Protein AF-0000000084353585 (afdb_homodimer)

Structure (mmCIF, N/CA/C/O backbone):
data_AF-0000000084353585-model_v1
#
loop_
_entity.id
_entity.type
_entity.pdbx_description
1 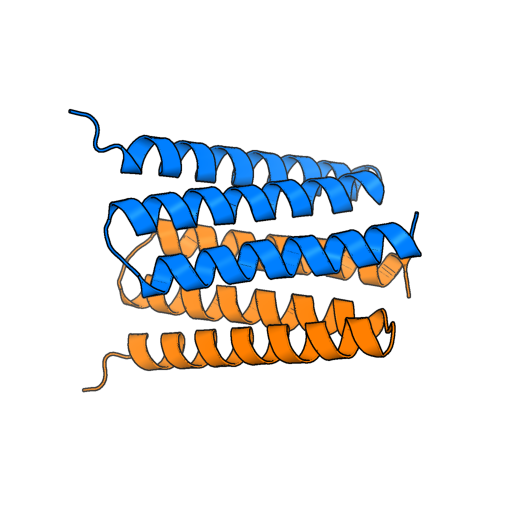polymer 'Uncharacterized protein'
#
loop_
_atom_site.group_PDB
_atom_site.id
_atom_site.type_symbol
_atom_site.label_atom_id
_atom_site.label_alt_id
_atom_site.label_comp_id
_atom_site.label_asym_id
_atom_site.label_entity_id
_atom_site.label_seq_id
_atom_site.pdbx_PDB_ins_code
_atom_site.Cartn_x
_atom_site.Cartn_y
_atom_site.Cartn_z
_atom_site.occupancy
_atom_site.B_iso_or_equiv
_atom_site.auth_seq_id
_atom_site.auth_comp_id
_atom_site.auth_asym_id
_atom_site.auth_atom_id
_atom_site.pdbx_PDB_model_num
ATOM 1 N N . MET A 1 1 ? 18.969 23.953 9.578 1 45.16 1 MET A N 1
ATOM 2 C CA . MET A 1 1 ? 18.969 22.531 9.938 1 45.16 1 MET A CA 1
ATOM 3 C C . MET A 1 1 ? 17.922 21.781 9.133 1 45.16 1 MET A C 1
ATOM 5 O O . MET A 1 1 ? 16.766 22.203 9.055 1 45.16 1 MET A O 1
ATOM 9 N N . LYS A 1 2 ? 18.078 21.203 7.844 1 58.56 2 LYS A N 1
ATOM 10 C CA . LYS A 1 2 ? 17.047 20.547 7.055 1 58.56 2 LYS A CA 1
ATOM 11 C C . LYS A 1 2 ? 16.297 19.5 7.883 1 58.56 2 LYS A C 1
ATOM 13 O O . LYS A 1 2 ? 16.922 18.656 8.531 1 58.56 2 LYS A O 1
ATOM 18 N N . HIS A 1 3 ? 15.227 19.75 8.453 1 70.62 3 HIS A N 1
ATOM 19 C CA . HIS A 1 3 ? 14.461 18.891 9.344 1 70.62 3 HIS A CA 1
ATOM 20 C C . HIS A 1 3 ? 14.461 17.438 8.852 1 70.62 3 HIS A C 1
ATOM 22 O O . HIS A 1 3 ? 14.367 17.203 7.648 1 70.62 3 HIS A O 1
ATOM 28 N N . PRO A 1 4 ? 15.188 16.641 9.633 1 75.44 4 PRO A N 1
ATOM 29 C CA . PRO A 1 4 ? 15.391 15.227 9.344 1 75.44 4 PRO A CA 1
ATOM 30 C C . PRO A 1 4 ? 14.195 14.578 8.656 1 75.44 4 PRO A C 1
ATOM 32 O O . PRO A 1 4 ? 14.344 13.586 7.941 1 75.44 4 PRO A O 1
ATOM 35 N N . TYR A 1 5 ? 13.016 15.133 8.711 1 84.62 5 TYR A N 1
ATOM 36 C CA . TYR A 1 5 ? 11.836 14.555 8.07 1 84.62 5 TYR A CA 1
ATOM 37 C C . TYR A 1 5 ? 11.906 14.711 6.555 1 84.62 5 TYR A C 1
ATOM 39 O O . TYR A 1 5 ? 11.352 13.898 5.812 1 84.62 5 TYR A O 1
ATOM 47 N N . LYS A 1 6 ? 12.703 15.602 6.121 1 90.38 6 LYS A N 1
ATOM 48 C CA . LYS A 1 6 ? 12.797 15.859 4.688 1 90.38 6 LYS A CA 1
ATOM 49 C C . LYS A 1 6 ? 13.547 14.734 3.979 1 90.38 6 LYS A C 1
ATOM 51 O O . LYS A 1 6 ? 13.172 14.336 2.875 1 90.38 6 LYS A O 1
ATOM 56 N N . LYS A 1 7 ? 14.539 14.281 4.66 1 94.62 7 LYS A N 1
ATOM 57 C CA . LYS A 1 7 ? 15.305 13.188 4.07 1 94.62 7 LYS A CA 1
ATOM 58 C C . LYS A 1 7 ? 14.453 11.938 3.92 1 94.62 7 LYS A C 1
ATOM 60 O O . LYS A 1 7 ? 14.508 11.258 2.889 1 94.62 7 LYS A O 1
ATOM 65 N N . PHE A 1 8 ? 13.727 11.664 4.891 1 94.94 8 PHE A N 1
ATOM 66 C CA . PHE A 1 8 ? 12.859 10.484 4.852 1 94.94 8 PHE A CA 1
ATOM 67 C C . PHE A 1 8 ? 11.766 10.656 3.807 1 94.94 8 PHE A C 1
ATOM 69 O O . PHE A 1 8 ? 11.367 9.68 3.162 1 94.94 8 PHE A O 1
ATOM 76 N N . PHE A 1 9 ? 11.289 11.828 3.629 1 93.12 9 PHE A N 1
ATOM 77 C CA . PHE A 1 9 ? 10.281 12.109 2.613 1 93.12 9 PHE A CA 1
ATOM 78 C C . PHE A 1 9 ? 10.859 11.914 1.215 1 93.12 9 PHE A C 1
ATOM 80 O O . PHE A 1 9 ? 10.195 11.352 0.34 1 93.12 9 PHE A O 1
ATOM 87 N N . GLN A 1 10 ? 12.062 12.328 1.047 1 95.44 10 GLN A N 1
ATOM 88 C CA . GLN A 1 10 ? 12.719 12.148 -0.24 1 95.44 10 GLN A CA 1
ATOM 89 C C . GLN A 1 10 ? 12.953 10.672 -0.537 1 95.44 10 GLN A C 1
ATOM 91 O O . GLN A 1 10 ? 12.773 10.219 -1.67 1 95.44 10 GLN A O 1
ATOM 96 N N . LEU A 1 11 ? 13.367 9.992 0.49 1 96 11 LEU A N 1
ATOM 97 C CA . LEU A 1 11 ? 13.602 8.562 0.333 1 96 11 LEU A CA 1
ATOM 98 C C . LEU A 1 11 ? 12.297 7.828 0.018 1 96 11 LEU A C 1
ATOM 100 O O . LEU A 1 11 ? 12.281 6.898 -0.79 1 96 11 LEU A O 1
ATOM 104 N N . GLN A 1 12 ? 11.25 8.266 0.72 1 96 12 GLN A N 1
ATOM 105 C CA . GLN A 1 12 ? 9.938 7.684 0.456 1 96 12 GLN A CA 1
ATOM 106 C C . GLN A 1 12 ? 9.539 7.863 -1.006 1 96 12 GLN A C 1
ATOM 108 O O . GLN A 1 12 ? 9.055 6.926 -1.644 1 96 12 GLN A O 1
ATOM 113 N N . LEU A 1 13 ? 9.727 9.031 -1.548 1 95.38 13 LEU A N 1
ATOM 114 C CA . LEU A 1 13 ? 9.383 9.336 -2.934 1 95.38 13 LEU A CA 1
ATOM 115 C C . LEU A 1 13 ? 10.25 8.539 -3.898 1 95.38 13 LEU A C 1
ATOM 117 O O . LEU A 1 13 ? 9.766 8.055 -4.922 1 95.38 13 LEU A O 1
ATOM 121 N N . LEU A 1 14 ? 11.484 8.445 -3.486 1 96.44 14 LEU A N 1
ATOM 122 C CA . LEU A 1 14 ? 12.406 7.672 -4.309 1 96.44 14 LEU A CA 1
ATOM 123 C C . LEU A 1 14 ? 11.977 6.211 -4.383 1 96.44 14 LEU A C 1
ATOM 125 O O . LEU A 1 14 ? 11.922 5.629 -5.469 1 96.44 14 LEU A O 1
ATOM 129 N N . MET A 1 15 ? 11.648 5.637 -3.271 1 97.69 15 MET A N 1
ATOM 130 C CA . MET A 1 15 ? 11.242 4.234 -3.225 1 97.69 15 MET A CA 1
ATOM 131 C C . MET A 1 15 ? 9.922 4.027 -3.955 1 97.69 15 MET A C 1
ATOM 133 O O . MET A 1 15 ? 9.734 3.014 -4.633 1 97.69 15 MET A O 1
ATOM 137 N N . MET A 1 16 ? 9.047 4.93 -3.787 1 97.38 16 MET A N 1
ATOM 138 C CA . MET A 1 16 ? 7.785 4.859 -4.516 1 97.38 16 MET A CA 1
ATOM 139 C C . MET A 1 16 ? 8.023 4.93 -6.02 1 97.38 16 MET A C 1
ATOM 141 O O . MET A 1 16 ? 7.418 4.172 -6.785 1 97.38 16 MET A O 1
ATOM 145 N N . GLY A 1 17 ? 8.891 5.844 -6.445 1 97.06 17 GLY A N 1
ATOM 146 C CA . GLY A 1 17 ? 9.25 5.934 -7.852 1 97.06 17 GLY A CA 1
ATOM 147 C C . GLY A 1 17 ? 9.852 4.648 -8.398 1 97.06 17 GLY A C 1
ATOM 148 O O . GLY A 1 17 ? 9.492 4.207 -9.492 1 97.06 17 GLY A O 1
ATOM 149 N N . LEU A 1 18 ? 10.711 4.059 -7.637 1 97.81 18 LEU A N 1
ATOM 150 C CA . LEU A 1 18 ? 11.328 2.793 -8.031 1 97.81 18 LEU A CA 1
ATOM 151 C C . LEU A 1 18 ? 10.281 1.688 -8.117 1 97.81 18 LEU A C 1
ATOM 153 O O . LEU A 1 18 ? 10.328 0.852 -9.023 1 97.81 18 LEU A O 1
ATOM 157 N N . ALA A 1 19 ? 9.391 1.641 -7.145 1 98.19 19 ALA A N 1
ATOM 158 C CA . ALA A 1 19 ? 8.305 0.665 -7.176 1 98.19 19 ALA A CA 1
ATOM 159 C C . ALA A 1 19 ? 7.477 0.806 -8.445 1 98.19 19 ALA A C 1
ATOM 161 O O . ALA A 1 19 ? 7.176 -0.188 -9.109 1 98.19 19 ALA A O 1
ATOM 162 N N . LEU A 1 20 ? 7.148 2.012 -8.82 1 97.25 20 LEU A N 1
ATOM 163 C CA . LEU A 1 20 ? 6.332 2.283 -10 1 97.25 20 LEU A CA 1
ATOM 164 C C . LEU A 1 20 ? 7.066 1.879 -11.273 1 97.25 20 LEU A C 1
ATOM 166 O O . LEU A 1 20 ? 6.484 1.242 -12.156 1 97.25 20 LEU A O 1
ATOM 170 N N . LEU A 1 21 ? 8.297 2.27 -11.297 1 97.44 21 LEU A N 1
ATOM 171 C CA . LEU A 1 21 ? 9.109 1.927 -12.453 1 97.44 21 LEU A CA 1
ATOM 172 C C . LEU A 1 21 ? 9.219 0.414 -12.617 1 97.44 21 LEU A C 1
ATOM 174 O O . LEU A 1 21 ? 8.961 -0.123 -13.695 1 97.44 21 LEU A O 1
ATOM 178 N N . LEU A 1 22 ? 9.562 -0.254 -11.586 1 97.44 22 LEU A N 1
ATOM 179 C CA . LEU A 1 22 ? 9.695 -1.706 -11.609 1 97.44 22 LEU A CA 1
ATOM 180 C C . LEU A 1 22 ? 8.359 -2.371 -11.922 1 97.44 22 LEU A C 1
ATOM 182 O O . LEU A 1 22 ? 8.312 -3.389 -12.617 1 97.44 22 LEU A O 1
ATOM 186 N N . GLY A 1 23 ? 7.328 -1.836 -11.328 1 97.25 23 GLY A N 1
ATOM 187 C CA . GLY A 1 23 ? 6 -2.363 -11.617 1 97.25 23 GLY A CA 1
ATOM 188 C C . GLY A 1 23 ? 5.645 -2.318 -13.094 1 97.25 23 GLY A C 1
ATOM 189 O O . GLY A 1 23 ? 5.121 -3.291 -13.641 1 97.25 23 GLY A O 1
ATOM 190 N N . VAL A 1 24 ? 5.93 -1.188 -13.688 1 97.06 24 VAL A N 1
ATOM 191 C CA . VAL A 1 24 ? 5.652 -1.029 -15.109 1 97.06 24 VAL A CA 1
ATOM 192 C C . VAL A 1 24 ? 6.48 -2.031 -15.914 1 97.06 24 VAL A C 1
ATOM 194 O O . VAL A 1 24 ? 5.957 -2.713 -16.797 1 97.06 24 VAL A O 1
ATOM 197 N N . ILE A 1 25 ? 7.766 -2.127 -15.609 1 97.38 25 ILE A N 1
ATOM 198 C CA . ILE A 1 25 ? 8.633 -3.074 -16.297 1 97.38 25 ILE A CA 1
ATOM 199 C C . ILE A 1 25 ? 8.125 -4.496 -16.078 1 97.38 25 ILE A C 1
ATOM 201 O O . ILE A 1 25 ? 8.164 -5.324 -17 1 97.38 25 ILE A O 1
ATOM 205 N N . ALA A 1 26 ? 7.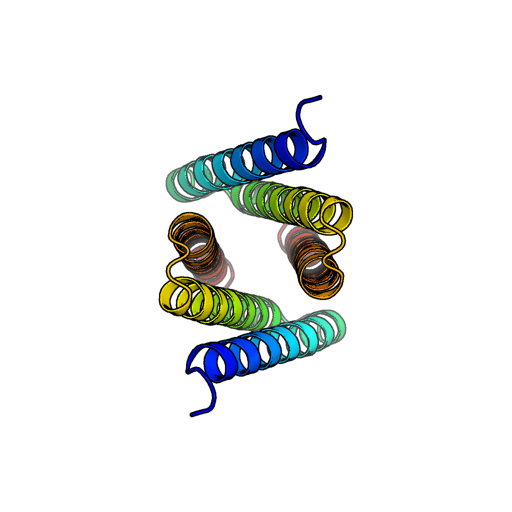691 -4.75 -14.859 1 96.19 26 ALA A N 1
ATOM 206 C CA . ALA A 1 26 ? 7.188 -6.078 -14.516 1 96.19 26 ALA A CA 1
ATOM 207 C C . ALA A 1 26 ? 5.996 -6.457 -15.391 1 96.19 26 ALA A C 1
ATOM 209 O O . ALA A 1 26 ? 5.879 -7.605 -15.82 1 96.19 26 ALA A O 1
ATOM 210 N N . LEU A 1 27 ? 5.113 -5.516 -15.727 1 94.81 27 LEU A N 1
ATOM 211 C CA . LEU A 1 27 ? 3.926 -5.766 -16.531 1 94.81 27 LEU A CA 1
ATOM 212 C C . LEU A 1 27 ? 4.305 -6.008 -18 1 94.81 27 LEU A C 1
ATOM 214 O O . LEU A 1 27 ? 3.717 -6.867 -18.656 1 94.81 27 LEU A O 1
ATOM 218 N N . VAL A 1 28 ? 5.25 -5.242 -18.453 1 95.5 28 VAL A N 1
ATOM 219 C CA . VAL A 1 28 ? 5.68 -5.359 -19.844 1 95.5 28 VAL A CA 1
ATOM 220 C C . VAL A 1 28 ? 6.406 -6.688 -20.047 1 95.5 28 VAL A C 1
ATOM 222 O O . VAL A 1 28 ? 6.156 -7.395 -21.031 1 95.5 28 VAL A O 1
ATOM 225 N N . LYS A 1 29 ? 7.219 -7.105 -19.156 1 95.75 29 LYS A N 1
ATOM 226 C CA . LYS A 1 29 ? 8.023 -8.312 -19.297 1 95.75 29 LYS A CA 1
ATOM 227 C C . LYS A 1 29 ? 7.305 -9.523 -18.703 1 95.75 29 LYS A C 1
ATOM 229 O O . LYS A 1 29 ? 7.816 -10.641 -18.75 1 95.75 29 LYS A O 1
ATOM 234 N N . ALA A 1 30 ? 6.18 -9.289 -18.125 1 93.06 30 ALA A N 1
ATOM 235 C CA . ALA A 1 30 ? 5.402 -10.344 -17.484 1 93.06 30 ALA A CA 1
ATOM 236 C C . ALA A 1 30 ? 6.258 -11.117 -16.484 1 93.06 30 ALA A C 1
ATOM 238 O O . ALA A 1 30 ? 6.258 -12.352 -16.484 1 93.06 30 ALA A O 1
ATOM 239 N N . SER A 1 31 ? 6.957 -10.438 -15.742 1 93.69 31 SER A N 1
ATOM 240 C CA . SER A 1 31 ? 7.875 -11.062 -14.797 1 93.69 31 SER A CA 1
ATOM 241 C C . SER A 1 31 ? 7.32 -11.008 -13.375 1 93.69 31 SER A C 1
ATOM 243 O O . SER A 1 31 ? 7.152 -9.93 -12.812 1 93.69 31 SER A O 1
ATOM 245 N N . LEU A 1 32 ? 7.129 -12.188 -12.828 1 92.56 32 LEU A N 1
ATOM 246 C CA . LEU A 1 32 ? 6.586 -12.312 -11.477 1 92.56 32 LEU A CA 1
ATOM 247 C C . LEU A 1 32 ? 7.578 -11.797 -10.445 1 92.56 32 LEU A C 1
ATOM 249 O O . LEU A 1 32 ? 7.188 -11.148 -9.469 1 92.56 32 LEU A O 1
ATOM 253 N N . ILE A 1 33 ? 8.805 -12.07 -10.695 1 94.75 33 ILE A N 1
ATOM 254 C CA . ILE A 1 33 ? 9.852 -11.664 -9.766 1 94.75 33 ILE A CA 1
ATOM 255 C C . ILE A 1 33 ? 9.906 -10.141 -9.664 1 94.75 33 ILE A C 1
ATOM 257 O O . ILE A 1 33 ? 10.094 -9.586 -8.578 1 94.75 33 ILE A O 1
ATOM 261 N N . MET A 1 34 ? 9.695 -9.539 -10.758 1 96.44 34 MET A N 1
ATOM 262 C CA . MET A 1 34 ? 9.75 -8.078 -10.773 1 96.44 34 MET A CA 1
ATOM 263 C C . MET A 1 34 ? 8.516 -7.484 -10.086 1 96.44 34 MET A C 1
ATOM 265 O O . MET A 1 34 ? 8.602 -6.422 -9.469 1 96.44 34 MET A O 1
ATOM 269 N N . ILE A 1 35 ? 7.387 -8.141 -10.211 1 96.69 35 ILE A N 1
ATOM 270 C CA . ILE A 1 35 ? 6.195 -7.695 -9.492 1 96.69 35 ILE A CA 1
ATOM 271 C C . ILE A 1 35 ? 6.438 -7.766 -7.988 1 96.69 35 ILE A C 1
ATOM 273 O O . ILE A 1 35 ? 6.148 -6.812 -7.262 1 96.69 35 ILE A O 1
ATOM 277 N N . ILE A 1 36 ? 7.016 -8.836 -7.547 1 96.44 36 ILE A N 1
ATOM 278 C CA . ILE A 1 36 ? 7.324 -9.039 -6.133 1 96.44 36 ILE A CA 1
ATOM 279 C C . ILE A 1 36 ? 8.312 -7.969 -5.664 1 96.44 36 ILE A C 1
ATOM 281 O O . ILE A 1 36 ? 8.102 -7.344 -4.621 1 96.44 36 ILE A O 1
ATOM 285 N N . ALA A 1 37 ? 9.32 -7.754 -6.461 1 97.31 37 ALA A N 1
ATOM 286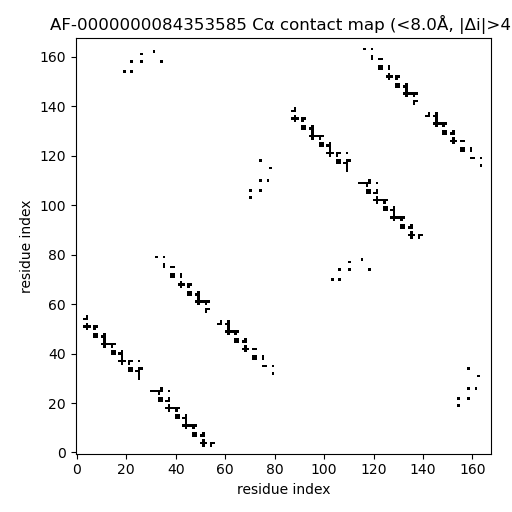 C CA . ALA A 1 37 ? 10.312 -6.738 -6.129 1 97.31 37 ALA A CA 1
ATOM 287 C C . ALA A 1 37 ? 9.672 -5.355 -6.027 1 97.31 37 ALA A C 1
ATOM 289 O O . ALA A 1 37 ? 10.016 -4.57 -5.145 1 97.31 37 ALA A O 1
ATOM 290 N N . ALA A 1 38 ? 8.734 -5.055 -6.938 1 98.06 38 ALA A N 1
ATOM 291 C CA . ALA A 1 38 ? 8.047 -3.77 -6.926 1 98.06 38 ALA A CA 1
ATOM 292 C C . ALA A 1 38 ? 7.273 -3.572 -5.625 1 98.06 38 ALA A C 1
ATOM 294 O O . ALA A 1 38 ? 7.27 -2.477 -5.059 1 98.06 38 ALA A O 1
ATOM 295 N N . PHE A 1 39 ? 6.66 -4.586 -5.16 1 98.25 39 PHE A N 1
ATOM 296 C CA . PHE A 1 39 ? 5.922 -4.496 -3.906 1 98.25 39 PHE A CA 1
ATOM 297 C C . PHE A 1 39 ? 6.871 -4.297 -2.73 1 98.25 39 PHE A C 1
ATOM 299 O O . PHE A 1 39 ? 6.531 -3.621 -1.758 1 98.25 39 PHE A O 1
ATOM 306 N N . TYR A 1 40 ? 8.062 -4.887 -2.766 1 98.12 40 TYR A N 1
ATOM 307 C CA . TYR A 1 40 ? 9.039 -4.645 -1.703 1 98.12 40 TYR A CA 1
ATOM 308 C C . TYR A 1 40 ? 9.477 -3.186 -1.693 1 98.12 40 TYR A C 1
ATOM 310 O O . TYR A 1 40 ? 9.617 -2.578 -0.628 1 98.12 40 TYR A O 1
ATOM 318 N N . PHE A 1 41 ? 9.68 -2.67 -2.824 1 98.19 41 PHE A N 1
ATOM 319 C CA . PHE A 1 41 ? 10.023 -1.255 -2.896 1 98.19 41 PHE A CA 1
ATOM 320 C C . PHE A 1 41 ? 8.883 -0.393 -2.363 1 98.19 41 PHE A C 1
ATOM 322 O O . PHE A 1 41 ? 9.125 0.625 -1.71 1 98.19 41 PHE A O 1
ATOM 329 N N . LEU A 1 42 ? 7.672 -0.762 -2.707 1 97.75 42 LEU A N 1
ATOM 330 C CA . LEU A 1 42 ? 6.523 -0.036 -2.176 1 97.75 42 LEU A CA 1
ATOM 331 C C . LEU A 1 42 ? 6.496 -0.103 -0.652 1 97.75 42 LEU A C 1
ATOM 333 O O . LEU A 1 42 ? 6.234 0.902 0.013 1 97.75 42 LEU A O 1
ATOM 337 N N . ALA A 1 43 ? 6.793 -1.261 -0.092 1 97.88 43 ALA A N 1
ATOM 338 C CA . ALA A 1 43 ? 6.832 -1.421 1.359 1 97.88 43 ALA A CA 1
ATOM 339 C C . ALA A 1 43 ? 7.898 -0.525 1.982 1 97.88 43 ALA A C 1
ATOM 341 O O . ALA A 1 43 ? 7.664 0.106 3.016 1 97.88 43 ALA A O 1
ATOM 342 N N . PHE A 1 44 ? 9.031 -0.441 1.337 1 97.75 44 PHE A N 1
ATOM 343 C CA . PHE A 1 44 ? 10.086 0.437 1.826 1 97.75 44 PHE A CA 1
ATOM 344 C C . PHE A 1 44 ? 9.641 1.895 1.781 1 97.75 44 PHE A C 1
ATOM 346 O O . PHE A 1 44 ? 10 2.686 2.658 1 97.75 44 PHE A O 1
ATOM 353 N N . SER A 1 45 ? 8.945 2.248 0.738 1 97.5 45 SER A N 1
ATOM 354 C CA . SER A 1 45 ? 8.391 3.598 0.671 1 97.5 45 SER A CA 1
ATOM 355 C C . SER A 1 45 ? 7.531 3.904 1.892 1 97.5 45 SER A C 1
ATOM 357 O O . SER A 1 45 ? 7.613 4.996 2.459 1 97.5 45 SER A O 1
ATOM 359 N N . PHE A 1 46 ? 6.738 2.941 2.363 1 97.31 46 PHE A N 1
ATOM 360 C CA . PHE A 1 46 ? 5.887 3.121 3.531 1 97.31 46 PHE A CA 1
ATOM 361 C C . PHE A 1 46 ? 6.719 3.217 4.805 1 97.31 46 PHE A C 1
ATOM 363 O O . PHE A 1 46 ? 6.379 3.967 5.719 1 97.31 46 PHE A O 1
ATOM 370 N N . ILE A 1 47 ? 7.801 2.465 4.91 1 97.44 47 ILE A N 1
ATOM 371 C CA . ILE A 1 47 ? 8.672 2.537 6.078 1 97.44 47 ILE A CA 1
ATOM 372 C C . ILE A 1 47 ? 9.258 3.941 6.195 1 97.44 47 ILE A C 1
ATOM 374 O O . ILE A 1 47 ? 9.227 4.547 7.273 1 97.44 47 ILE A O 1
ATOM 378 N N . PHE A 1 48 ? 9.703 4.461 5.105 1 97.06 48 PHE A N 1
ATOM 379 C CA . PHE A 1 48 ? 10.297 5.793 5.129 1 97.06 48 PHE A CA 1
ATOM 380 C C . PHE A 1 48 ? 9.234 6.852 5.402 1 97.06 48 PHE A C 1
ATOM 382 O O . PHE A 1 48 ? 9.508 7.852 6.074 1 97.06 48 PHE A O 1
ATOM 389 N N . GLU A 1 49 ? 8.039 6.688 4.805 1 96 49 GLU A N 1
ATOM 390 C CA . GLU A 1 49 ? 6.953 7.602 5.133 1 96 49 GLU A CA 1
ATOM 391 C C . GLU A 1 49 ? 6.609 7.547 6.617 1 96 49 GLU A C 1
ATOM 393 O O . GLU A 1 49 ? 6.355 8.578 7.238 1 96 49 GLU A O 1
ATOM 398 N N . GLY A 1 50 ? 6.566 6.312 7.141 1 95.62 50 GLY A N 1
ATOM 399 C CA . GLY A 1 50 ? 6.348 6.168 8.57 1 95.62 50 GLY A CA 1
ATOM 400 C C . GLY A 1 50 ? 7.406 6.859 9.406 1 95.62 50 GLY A C 1
ATOM 401 O O . GLY A 1 50 ? 7.082 7.562 10.367 1 95.62 50 GLY A O 1
ATOM 402 N N . LEU A 1 51 ? 8.641 6.684 9.062 1 96.19 51 LEU A N 1
ATOM 403 C CA . LEU A 1 51 ? 9.734 7.32 9.797 1 96.19 51 LEU A CA 1
ATOM 404 C C . LEU A 1 51 ? 9.625 8.836 9.719 1 96.19 51 LEU A C 1
ATOM 406 O O . LEU A 1 51 ? 9.938 9.539 10.688 1 96.19 51 LEU A O 1
ATOM 410 N N . ALA A 1 52 ? 9.188 9.32 8.562 1 94.88 52 ALA A N 1
ATOM 411 C CA . ALA A 1 52 ? 8.953 10.75 8.43 1 94.88 52 ALA A CA 1
ATOM 412 C C . ALA A 1 52 ? 7.871 11.219 9.398 1 94.88 52 ALA A C 1
ATOM 414 O O . ALA A 1 52 ? 8.031 12.242 10.07 1 94.88 52 ALA A O 1
ATOM 415 N N . GLU A 1 53 ? 6.871 10.453 9.484 1 94.38 53 GLU A N 1
ATOM 416 C CA . GLU A 1 53 ? 5.781 10.797 10.391 1 94.38 53 GLU A CA 1
ATOM 417 C C . GLU A 1 53 ? 6.215 10.672 11.852 1 94.38 53 GLU A C 1
ATOM 419 O O . GLU A 1 53 ? 5.766 11.43 12.703 1 94.38 53 GLU A O 1
ATOM 424 N N . HIS A 1 54 ? 7.047 9.648 12.086 1 94.44 54 HIS A N 1
ATOM 425 C CA . HIS A 1 54 ? 7.578 9.492 13.43 1 94.44 54 HIS A CA 1
ATOM 426 C C . HIS A 1 54 ? 8.367 10.727 13.859 1 94.44 54 HIS A C 1
ATOM 428 O O . HIS A 1 54 ? 8.234 11.188 14.992 1 94.44 54 HIS A O 1
ATOM 434 N N . LYS A 1 55 ? 9.133 11.25 12.984 1 93.94 55 LYS A N 1
ATOM 435 C CA . LYS A 1 55 ? 9.93 12.438 13.266 1 93.94 55 LYS A CA 1
ATOM 436 C C . LYS A 1 55 ? 9.039 13.656 13.484 1 93.94 55 LYS A C 1
ATOM 438 O O . LYS A 1 55 ? 9.391 14.562 14.242 1 93.94 55 LYS A O 1
ATOM 443 N N . LYS A 1 56 ? 7.855 13.695 12.812 1 92.5 56 LYS A N 1
ATOM 444 C CA . LYS A 1 56 ? 6.891 14.773 12.992 1 92.5 56 LYS A CA 1
ATOM 445 C C . LYS A 1 56 ? 6.059 14.562 14.258 1 92.5 56 LYS A C 1
ATOM 447 O O . LYS A 1 56 ? 5.199 15.383 14.586 1 92.5 56 LYS A O 1
ATOM 452 N N . GLN A 1 57 ? 6.242 13.383 14.906 1 93.31 57 GLN A N 1
ATOM 453 C CA . GLN A 1 57 ? 5.555 13.031 16.141 1 93.31 57 GLN A CA 1
ATOM 454 C C . GLN A 1 57 ? 4.082 12.734 15.891 1 93.31 57 GLN A C 1
ATOM 456 O O . GLN A 1 57 ? 3.232 13.008 16.75 1 93.31 57 GLN A O 1
ATOM 461 N N . HIS A 1 58 ? 3.814 12.352 14.695 1 93.12 58 HIS A N 1
ATOM 462 C CA . HIS A 1 58 ? 2.48 11.859 14.375 1 93.12 58 HIS A CA 1
ATOM 463 C C . HIS A 1 58 ? 2.391 10.352 14.57 1 93.12 58 HIS A C 1
ATOM 465 O O . HIS A 1 58 ? 2.742 9.586 13.664 1 93.12 58 HIS A O 1
ATOM 471 N N . THR A 1 59 ? 1.813 9.977 15.625 1 92.75 59 THR A N 1
ATOM 472 C CA . THR A 1 59 ? 1.863 8.578 16.047 1 92.75 59 THR A CA 1
ATOM 473 C C . THR A 1 59 ? 0.936 7.723 15.18 1 92.75 59 THR A C 1
ATOM 475 O O . THR A 1 59 ? 1.308 6.625 14.758 1 92.75 59 THR A O 1
ATOM 478 N N . LEU A 1 60 ? -0.228 8.289 14.906 1 90.69 60 LEU A N 1
ATOM 479 C CA . LEU A 1 60 ? -1.22 7.477 14.211 1 90.69 60 LEU A CA 1
ATOM 480 C C . LEU A 1 60 ? -0.806 7.242 12.758 1 90.69 60 LEU A C 1
ATOM 482 O O . LEU A 1 60 ? -0.778 6.102 12.297 1 90.69 60 LEU A O 1
ATOM 486 N N . PRO A 1 61 ? -0.46 8.266 12.039 1 92.38 61 PRO A N 1
ATOM 487 C CA . PRO A 1 61 ? 0.026 8.031 10.672 1 92.38 61 PRO A CA 1
ATOM 488 C C . PRO A 1 61 ? 1.267 7.145 10.633 1 92.38 61 PRO A C 1
ATOM 490 O O . PRO A 1 61 ? 1.409 6.316 9.734 1 92.38 61 PRO A O 1
ATOM 493 N N . PHE A 1 62 ? 2.135 7.289 11.672 1 94.88 62 PHE A N 1
ATOM 494 C CA . PHE A 1 62 ? 3.316 6.441 11.766 1 94.88 62 PHE A CA 1
ATOM 495 C C . PHE A 1 62 ? 2.922 4.973 11.906 1 94.88 62 PHE A C 1
ATOM 497 O O . PHE A 1 62 ? 3.395 4.125 11.141 1 94.88 62 PHE A O 1
ATOM 504 N N . ALA A 1 63 ? 2.117 4.727 12.781 1 94.94 63 ALA A N 1
ATOM 505 C CA . ALA A 1 63 ? 1.69 3.354 13.047 1 94.94 63 ALA A CA 1
ATOM 506 C C . ALA A 1 63 ? 0.999 2.754 11.82 1 94.94 63 ALA A C 1
ATOM 508 O O . ALA A 1 63 ? 1.195 1.579 11.508 1 94.94 63 ALA A O 1
ATOM 509 N N . GLN A 1 64 ? 0.233 3.541 11.117 1 95.06 64 GLN A N 1
ATOM 510 C CA . GLN A 1 64 ? -0.515 3.068 9.953 1 95.06 64 GLN A CA 1
ATOM 511 C C . GLN A 1 64 ? 0.423 2.695 8.812 1 95.06 64 GLN A C 1
ATOM 513 O O . GLN A 1 64 ? 0.257 1.649 8.18 1 95.06 64 GLN A O 1
ATOM 518 N N . GLN A 1 65 ? 1.396 3.551 8.656 1 95.56 65 GLN A N 1
ATOM 519 C CA . GLN A 1 65 ? 2.334 3.303 7.566 1 95.56 65 GLN A CA 1
ATOM 520 C C . GLN A 1 65 ? 3.201 2.082 7.855 1 95.56 65 GLN A C 1
ATOM 522 O O . GLN A 1 65 ? 3.477 1.283 6.957 1 95.56 65 GLN A O 1
ATOM 527 N N . ILE A 1 66 ? 3.6 1.876 9.086 1 97 66 ILE A N 1
ATOM 528 C CA . ILE A 1 66 ? 4.402 0.724 9.477 1 97 66 ILE A CA 1
ATOM 529 C C . ILE A 1 66 ? 3.574 -0.551 9.352 1 97 66 ILE A C 1
ATOM 531 O O . ILE A 1 66 ? 4.062 -1.573 8.867 1 97 66 ILE A O 1
ATOM 535 N N . ALA A 1 67 ? 2.359 -0.453 9.758 1 96.31 67 ALA A N 1
ATOM 536 C CA . ALA A 1 67 ? 1.465 -1.6 9.625 1 96.31 67 ALA A CA 1
ATOM 537 C C . ALA A 1 67 ? 1.277 -1.987 8.164 1 96.31 67 ALA A C 1
ATOM 539 O O . ALA A 1 67 ? 1.299 -3.172 7.82 1 96.31 67 ALA A O 1
ATOM 540 N N . ARG A 1 68 ? 1.126 -1.027 7.289 1 96.5 68 ARG A N 1
ATOM 541 C CA . ARG A 1 68 ? 0.97 -1.263 5.855 1 96.5 68 ARG A CA 1
ATOM 542 C C . ARG A 1 68 ? 2.219 -1.911 5.27 1 96.5 68 ARG A C 1
ATOM 544 O O . ARG A 1 68 ? 2.123 -2.842 4.465 1 96.5 68 ARG A O 1
ATOM 551 N N . ALA A 1 69 ? 3.342 -1.377 5.727 1 97.69 69 ALA A N 1
ATOM 552 C CA . ALA A 1 69 ? 4.605 -1.938 5.258 1 97.69 69 ALA A CA 1
ATOM 553 C C . ALA A 1 69 ? 4.73 -3.408 5.641 1 97.69 69 ALA A C 1
ATOM 555 O O . ALA A 1 69 ? 5.004 -4.258 4.789 1 97.69 69 ALA A O 1
ATOM 556 N N . PHE A 1 70 ? 4.484 -3.77 6.859 1 97.56 70 PHE A N 1
ATOM 557 C CA . PHE A 1 70 ? 4.59 -5.141 7.34 1 97.56 70 PHE A CA 1
ATOM 558 C C . PHE A 1 70 ? 3.568 -6.035 6.645 1 97.56 70 PHE A C 1
ATOM 560 O O . PHE A 1 70 ? 3.877 -7.176 6.285 1 97.56 70 PHE A O 1
ATOM 567 N N . PHE A 1 71 ? 2.379 -5.496 6.496 1 97.38 71 PHE A N 1
ATOM 568 C CA . PHE A 1 71 ? 1.319 -6.215 5.797 1 97.38 71 PHE A CA 1
ATOM 569 C C . PHE A 1 71 ? 1.77 -6.621 4.398 1 97.38 71 PHE A C 1
ATOM 571 O O . PHE A 1 71 ? 1.693 -7.797 4.035 1 97.38 71 PHE A O 1
ATOM 578 N N . ILE A 1 72 ? 2.256 -5.684 3.641 1 98 72 ILE A N 1
ATOM 579 C CA . ILE A 1 72 ? 2.67 -5.926 2.264 1 98 72 ILE A CA 1
ATOM 580 C C . ILE A 1 72 ? 3.842 -6.906 2.242 1 98 72 ILE A C 1
ATOM 582 O O . ILE A 1 72 ? 3.842 -7.867 1.474 1 98 72 ILE A O 1
ATOM 586 N N . ILE A 1 73 ? 4.824 -6.75 3.15 1 98.06 73 ILE A N 1
ATOM 587 C CA . ILE A 1 73 ? 6.02 -7.59 3.168 1 98.06 73 ILE A CA 1
ATOM 588 C C . ILE A 1 73 ? 5.629 -9.039 3.459 1 98.06 73 ILE A C 1
ATOM 590 O O . ILE A 1 73 ? 6.07 -9.953 2.766 1 98.06 73 ILE A O 1
ATOM 594 N N . ILE A 1 74 ? 4.781 -9.203 4.391 1 97.88 74 ILE A N 1
ATOM 595 C CA . ILE A 1 74 ? 4.422 -10.555 4.816 1 97.88 74 ILE A CA 1
ATOM 596 C C . ILE A 1 74 ? 3.621 -11.242 3.719 1 97.88 74 ILE A C 1
ATOM 598 O O . ILE A 1 74 ? 3.93 -12.375 3.336 1 97.88 74 ILE A O 1
ATOM 602 N N . LEU A 1 75 ? 2.631 -10.578 3.16 1 97.19 75 LEU A N 1
ATOM 603 C CA . LEU A 1 75 ? 1.756 -11.203 2.178 1 97.19 75 LEU A CA 1
ATOM 604 C C . LEU A 1 75 ? 2.494 -11.438 0.864 1 97.19 75 LEU A C 1
ATOM 606 O O . LEU A 1 75 ? 2.342 -12.492 0.241 1 97.19 75 LEU A O 1
A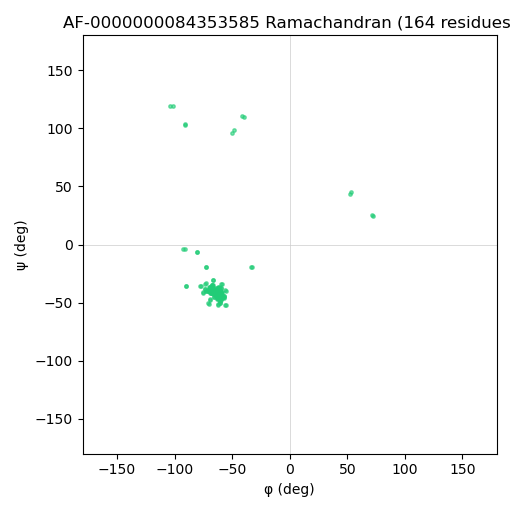TOM 610 N N . ILE A 1 76 ? 3.283 -10.5 0.516 1 96.62 76 ILE A N 1
ATOM 611 C CA . ILE A 1 76 ? 4.016 -10.648 -0.737 1 96.62 76 ILE A CA 1
ATOM 612 C C . ILE A 1 76 ? 5.09 -11.719 -0.583 1 96.62 76 ILE A C 1
ATOM 614 O O . ILE A 1 76 ? 5.355 -12.477 -1.52 1 96.62 76 ILE A O 1
ATOM 618 N N . SER A 1 77 ? 5.801 -11.789 0.571 1 96.25 77 SER A N 1
ATOM 619 C CA . SER A 1 77 ? 6.77 -12.852 0.811 1 96.25 77 SER A CA 1
ATOM 620 C C . SER A 1 77 ? 6.109 -14.227 0.762 1 96.25 77 SER A C 1
ATOM 622 O O . SER A 1 77 ? 6.656 -15.164 0.18 1 96.25 77 SER A O 1
ATOM 624 N N . TYR A 1 78 ? 4.992 -14.312 1.351 1 95.5 78 TYR A N 1
ATOM 625 C CA . TYR A 1 78 ? 4.242 -15.562 1.302 1 95.5 78 TYR A CA 1
ATOM 626 C C . TYR A 1 78 ? 3.891 -15.93 -0.135 1 95.5 78 TYR A C 1
ATOM 628 O O . TYR A 1 78 ? 4.086 -17.078 -0.554 1 95.5 78 TYR A O 1
ATOM 636 N N . LEU A 1 79 ? 3.383 -14.961 -0.875 1 91.75 79 LEU A N 1
ATOM 637 C CA . LEU A 1 79 ? 3.041 -15.172 -2.277 1 91.75 79 LEU A CA 1
ATOM 638 C C . LEU A 1 79 ? 4.27 -15.594 -3.078 1 91.75 79 LEU A C 1
ATOM 640 O O . LEU A 1 79 ? 4.191 -16.5 -3.912 1 91.75 79 LEU A O 1
ATOM 644 N N . ALA A 1 80 ? 5.344 -14.961 -2.758 1 91.81 80 ALA A N 1
ATOM 645 C CA . ALA A 1 80 ? 6.598 -15.273 -3.438 1 91.81 80 ALA A CA 1
ATOM 646 C C . ALA A 1 80 ? 7.02 -16.719 -3.166 1 91.81 80 ALA A C 1
ATOM 648 O O . ALA A 1 80 ? 7.477 -17.422 -4.074 1 91.81 80 ALA A O 1
ATOM 649 N N . ILE A 1 81 ? 6.84 -17.172 -1.954 1 91.88 81 ILE A N 1
ATOM 650 C CA . ILE A 1 81 ? 7.215 -18.516 -1.557 1 91.88 81 ILE A CA 1
ATOM 651 C C . ILE A 1 81 ? 6.336 -19.531 -2.283 1 91.88 81 ILE A C 1
ATOM 653 O O . ILE A 1 81 ? 6.824 -20.562 -2.746 1 91.88 81 ILE A O 1
ATOM 657 N N . ILE A 1 82 ? 5.09 -19.234 -2.49 1 86 82 ILE A N 1
ATOM 658 C CA . ILE A 1 82 ? 4.152 -20.156 -3.133 1 86 82 ILE A CA 1
ATOM 659 C C . ILE A 1 82 ? 4.375 -20.141 -4.645 1 86 82 ILE A C 1
ATOM 661 O O . ILE A 1 82 ? 4.258 -21.188 -5.301 1 86 82 ILE A O 1
ATOM 665 N N . LEU A 1 83 ? 4.711 -19 -5.195 1 81.75 83 LEU A N 1
ATOM 666 C CA . LEU A 1 83 ? 4.734 -18.828 -6.645 1 81.75 83 LEU A CA 1
ATOM 667 C C . LEU A 1 83 ? 6.113 -19.172 -7.207 1 81.75 83 LEU A C 1
ATOM 669 O O . LEU A 1 83 ? 6.238 -19.516 -8.383 1 81.75 83 LEU A O 1
ATOM 673 N N . ILE A 1 84 ? 7.125 -18.844 -6.434 1 74.12 84 ILE A N 1
ATOM 674 C CA . ILE A 1 84 ? 8.461 -19.109 -6.941 1 74.12 84 ILE A CA 1
ATOM 675 C C . ILE A 1 84 ? 8.984 -20.422 -6.336 1 74.12 84 ILE A C 1
ATOM 677 O O . ILE A 1 84 ? 9.586 -21.234 -7.035 1 74.12 84 ILE A O 1
ATOM 681 N N . MET B 1 1 ? -20.703 20.453 12.391 1 45.34 1 MET B N 1
ATOM 682 C CA . MET B 1 1 ? -20.578 19.875 11.055 1 45.34 1 MET B CA 1
ATOM 683 C C . MET B 1 1 ? -19.422 18.875 10.992 1 45.34 1 MET B C 1
ATOM 685 O O . MET B 1 1 ? -18.312 19.203 11.406 1 45.34 1 MET B O 1
ATOM 689 N N . LYS B 1 2 ? -19.469 17.5 11.344 1 59.16 2 LYS B N 1
ATOM 690 C CA . LYS B 1 2 ? -18.328 16.578 11.352 1 59.16 2 LYS B CA 1
ATOM 691 C C . LYS B 1 2 ? -17.547 16.688 10.047 1 59.16 2 LYS B C 1
ATOM 693 O O . LYS B 1 2 ? -18.125 16.625 8.961 1 59.16 2 LYS B O 1
ATOM 698 N N . HIS B 1 3 ? -16.516 17.359 9.938 1 70.94 3 HIS B N 1
ATOM 699 C CA . HIS B 1 3 ? -15.719 17.594 8.734 1 70.94 3 HIS B CA 1
ATOM 700 C C . HIS B 1 3 ? -15.578 16.328 7.906 1 70.94 3 HIS B C 1
ATOM 702 O O . HIS B 1 3 ? -15.398 15.234 8.453 1 70.94 3 HIS B O 1
ATOM 708 N N . PRO B 1 4 ? -16.25 16.391 6.77 1 75.12 4 PRO B N 1
ATOM 709 C CA . PRO B 1 4 ? -16.328 15.273 5.824 1 75.12 4 PRO B CA 1
ATOM 710 C C . PRO B 1 4 ? -15.047 14.445 5.785 1 75.12 4 PRO B C 1
ATOM 712 O O . PRO B 1 4 ? -15.086 13.258 5.438 1 75.12 4 PRO B O 1
ATOM 715 N N . TYR B 1 5 ? -13.93 14.922 6.219 1 84.38 5 TYR B N 1
ATOM 716 C CA . TYR B 1 5 ? -12.68 14.164 6.199 1 84.38 5 TYR B CA 1
ATOM 717 C C . TYR B 1 5 ? -12.688 13.07 7.254 1 84.38 5 TYR B C 1
ATOM 719 O O . TYR B 1 5 ? -12.039 12.031 7.086 1 84.38 5 TYR B O 1
ATOM 727 N N . LYS B 1 6 ? -13.523 13.188 8.195 1 90.38 6 LYS B N 1
ATOM 728 C CA . LYS B 1 6 ? -13.578 12.203 9.266 1 90.38 6 LYS B CA 1
ATOM 729 C C . LYS B 1 6 ? -14.203 10.891 8.781 1 90.38 6 LYS B C 1
ATOM 731 O O . LYS B 1 6 ? -13.742 9.812 9.148 1 90.38 6 LYS B O 1
ATOM 736 N N . LYS B 1 7 ? -15.18 11.07 7.969 1 94.56 7 LYS B N 1
ATOM 737 C CA . LYS B 1 7 ? -15.828 9.883 7.438 1 94.56 7 LYS B CA 1
ATOM 738 C C . LYS B 1 7 ? -14.867 9.07 6.574 1 94.56 7 LYS B C 1
ATOM 740 O O . LYS B 1 7 ? -14.836 7.84 6.668 1 94.56 7 LYS B O 1
ATOM 745 N N . PHE B 1 8 ? -14.164 9.734 5.801 1 94.88 8 PHE B N 1
ATOM 746 C CA . PHE B 1 8 ? -13.211 9.062 4.93 1 94.88 8 PHE B CA 1
ATOM 747 C C . PHE B 1 8 ? -12.086 8.43 5.742 1 94.88 8 PHE B C 1
ATOM 749 O O . PHE B 1 8 ? -11.586 7.359 5.387 1 94.88 8 PHE B O 1
ATOM 756 N N . PHE B 1 9 ? -11.695 9.039 6.797 1 93 9 PHE B N 1
ATOM 757 C CA . PHE B 1 9 ? -10.672 8.484 7.676 1 93 9 PHE B CA 1
ATOM 758 C C . PHE B 1 9 ? -11.18 7.219 8.359 1 93 9 PHE B C 1
ATOM 760 O O . PHE B 1 9 ? -10.438 6.242 8.492 1 93 9 PHE B O 1
ATOM 767 N N . GLN B 1 10 ? -12.398 7.242 8.727 1 95.44 10 GLN B N 1
ATOM 768 C CA . GLN B 1 10 ? -12.992 6.066 9.352 1 95.44 10 GLN B CA 1
ATOM 769 C C . GLN B 1 10 ? -13.094 4.91 8.359 1 95.44 10 GLN B C 1
ATOM 771 O O . GLN B 1 10 ? -12.82 3.76 8.703 1 95.44 10 GLN B O 1
ATOM 776 N N . LEU B 1 11 ? -13.492 5.277 7.184 1 95.94 11 LEU B N 1
ATOM 777 C CA . LEU B 1 11 ? -13.594 4.262 6.141 1 95.94 11 LEU B CA 1
ATOM 778 C C . LEU B 1 11 ? -12.227 3.678 5.812 1 95.94 11 LEU B C 1
ATOM 780 O O . LEU B 1 11 ? -12.102 2.475 5.574 1 95.94 11 LEU B O 1
ATOM 784 N N . GLN B 1 12 ? -11.242 4.586 5.777 1 96 12 GLN B N 1
ATOM 785 C CA . GLN B 1 12 ? -9.883 4.129 5.531 1 96 12 GLN B CA 1
ATOM 786 C C . GLN B 1 12 ? -9.438 3.121 6.59 1 96 12 GLN B C 1
ATOM 788 O O . GLN B 1 12 ? -8.852 2.088 6.262 1 96 12 GLN B O 1
ATOM 793 N N . LEU B 1 13 ? -9.711 3.379 7.836 1 95.25 13 LEU B N 1
ATOM 794 C CA . LEU B 1 13 ? -9.336 2.498 8.938 1 95.25 13 LEU B CA 1
ATOM 795 C C . LEU B 1 13 ? -10.094 1.18 8.859 1 95.25 13 LEU B C 1
ATOM 797 O O . LEU B 1 13 ? -9.531 0.117 9.133 1 95.25 13 LEU B O 1
ATOM 801 N N . LEU B 1 14 ? -11.32 1.359 8.477 1 96.31 14 LEU B N 1
ATOM 802 C CA . LEU B 1 14 ? -12.141 0.163 8.328 1 96.31 14 LEU B CA 1
ATOM 803 C C . LEU B 1 14 ? -11.586 -0.746 7.238 1 96.31 14 LEU B C 1
ATOM 805 O O . LEU B 1 14 ? -11.438 -1.951 7.445 1 96.31 14 LEU B O 1
ATOM 809 N N . MET B 1 15 ? -11.258 -0.188 6.117 1 97.69 15 MET B N 1
ATOM 810 C CA . MET B 1 15 ? -10.742 -0.969 5 1 97.69 15 MET B CA 1
ATOM 811 C C . MET B 1 15 ? -9.375 -1.564 5.34 1 97.69 15 MET B C 1
ATOM 813 O O . MET B 1 15 ? -9.086 -2.701 4.965 1 97.69 15 MET B O 1
ATOM 817 N N . MET B 1 16 ? -8.594 -0.811 5.992 1 97.31 16 MET B N 1
ATOM 818 C CA . MET B 1 16 ? -7.297 -1.322 6.438 1 97.31 16 MET B CA 1
ATOM 819 C C . MET B 1 16 ? -7.477 -2.486 7.406 1 97.31 16 MET B C 1
ATOM 821 O O . MET B 1 16 ? -6.781 -3.498 7.305 1 97.31 16 MET B O 1
ATOM 825 N N . GLY B 1 17 ? -8.391 -2.334 8.344 1 96.94 17 GLY B N 1
ATOM 826 C CA . GLY B 1 17 ? -8.703 -3.416 9.266 1 96.94 17 GLY B CA 1
ATOM 827 C C . GLY B 1 17 ? -9.172 -4.68 8.562 1 96.94 17 GLY B C 1
ATOM 828 O O . GLY B 1 17 ? -8.734 -5.781 8.906 1 96.94 17 GLY B O 1
ATOM 829 N N . LEU B 1 18 ? -10.023 -4.523 7.602 1 97.75 18 LEU B N 1
ATOM 830 C CA . LEU B 1 18 ? -10.508 -5.656 6.82 1 97.75 18 LEU B CA 1
ATOM 831 C C . LEU B 1 18 ? -9.367 -6.309 6.047 1 97.75 18 LEU B C 1
ATOM 833 O O . LEU B 1 18 ? -9.305 -7.539 5.941 1 97.75 18 LEU B O 1
ATOM 837 N N . ALA B 1 19 ? -8.523 -5.492 5.445 1 98.12 19 ALA B N 1
ATOM 838 C CA . ALA B 1 19 ? -7.355 -6.02 4.738 1 98.12 19 ALA B CA 1
ATOM 839 C C . ALA B 1 19 ? -6.488 -6.867 5.664 1 98.12 19 ALA B C 1
ATOM 841 O O . ALA B 1 19 ? -6.074 -7.969 5.301 1 98.12 19 ALA B O 1
ATOM 842 N N . LEU B 1 20 ? -6.238 -6.406 6.863 1 97.25 20 LEU B N 1
ATOM 843 C CA . LEU B 1 20 ? -5.402 -7.102 7.832 1 97.25 20 LEU B CA 1
ATOM 844 C C . LEU B 1 20 ? -6.047 -8.414 8.266 1 97.25 20 LEU B C 1
ATOM 846 O O . LEU B 1 20 ? -5.375 -9.445 8.32 1 97.25 20 LEU B O 1
ATOM 850 N N . LEU B 1 21 ? -7.297 -8.281 8.531 1 97.38 21 LEU B N 1
ATOM 851 C CA . LEU B 1 21 ? -8.031 -9.477 8.938 1 97.38 21 LEU B CA 1
ATOM 852 C C . LEU B 1 21 ? -8 -10.531 7.836 1 97.38 21 LEU B C 1
ATOM 854 O O . LEU B 1 21 ? -7.656 -11.688 8.086 1 97.38 21 LEU B O 1
ATOM 858 N N . LEU B 1 22 ? -8.328 -10.148 6.656 1 97.44 22 LEU B N 1
ATOM 859 C CA . LEU B 1 22 ? -8.336 -11.062 5.523 1 97.44 22 LEU B CA 1
ATOM 860 C C . LEU B 1 22 ? -6.938 -11.602 5.246 1 97.44 22 LEU B C 1
ATOM 862 O O . LEU B 1 22 ? -6.781 -12.766 4.867 1 97.44 22 LEU B O 1
ATOM 866 N N . GLY B 1 23 ? -5.988 -10.727 5.355 1 97.19 23 GLY B N 1
ATOM 867 C CA . GLY B 1 23 ? -4.609 -11.164 5.176 1 97.19 23 GLY B CA 1
ATOM 868 C C . GLY B 1 23 ? -4.207 -12.273 6.129 1 97.19 23 GLY B C 1
ATOM 869 O O . GLY B 1 23 ? -3.58 -13.25 5.719 1 97.19 23 GLY B O 1
ATOM 870 N N . VAL B 1 24 ? -4.551 -12.078 7.383 1 97.06 24 VAL B N 1
ATOM 871 C CA . VAL B 1 24 ? -4.234 -13.086 8.391 1 97.06 24 VAL B CA 1
ATOM 872 C C . VAL B 1 24 ? -4.941 -14.398 8.055 1 97.06 24 VAL B C 1
ATOM 874 O O . VAL B 1 24 ? -4.324 -15.461 8.078 1 97.06 24 VAL B O 1
ATOM 877 N N . ILE B 1 25 ? -6.219 -14.328 7.727 1 97.31 25 ILE B N 1
ATOM 878 C CA . ILE B 1 25 ? -6.973 -15.523 7.359 1 97.31 25 ILE B CA 1
ATOM 879 C C . ILE B 1 25 ? -6.352 -16.172 6.125 1 97.31 25 ILE B C 1
ATOM 881 O O . ILE B 1 25 ? -6.277 -17.391 6.031 1 97.31 25 ILE B O 1
ATOM 885 N N . ALA B 1 26 ? -5.941 -15.32 5.195 1 96.06 26 ALA B N 1
ATOM 886 C CA . ALA B 1 26 ? -5.336 -15.812 3.959 1 96.06 26 ALA B CA 1
ATOM 887 C C . ALA B 1 26 ? -4.082 -16.625 4.25 1 96.06 26 ALA B C 1
ATOM 889 O O . ALA B 1 26 ? -3.846 -17.656 3.613 1 96.06 26 ALA B O 1
ATOM 890 N N . LEU B 1 27 ? -3.266 -16.25 5.242 1 94.62 27 LEU B N 1
ATOM 891 C CA . LEU B 1 27 ? -2.031 -16.938 5.594 1 94.62 27 LEU B CA 1
ATOM 892 C C . LEU B 1 27 ? -2.33 -18.266 6.281 1 94.62 27 LEU B C 1
ATOM 894 O O . LEU B 1 27 ? -1.641 -19.266 6.043 1 94.62 27 LEU B O 1
ATOM 898 N N . VAL B 1 28 ? -3.326 -18.25 7.121 1 95.44 28 VAL B N 1
ATOM 899 C CA . VAL B 1 28 ? -3.689 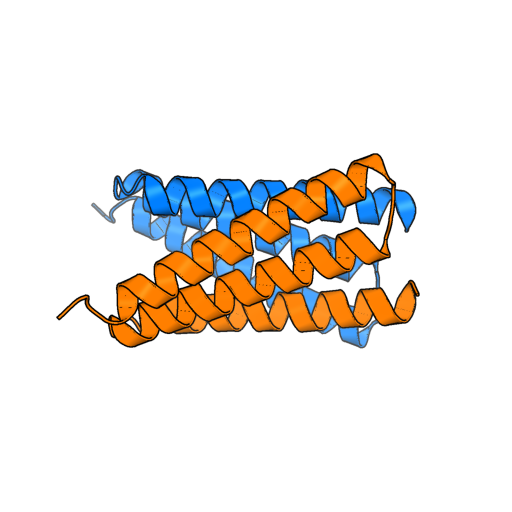-19.453 7.859 1 95.44 28 VAL B CA 1
ATOM 900 C C . VAL B 1 28 ? -4.285 -20.484 6.906 1 95.44 28 VAL B C 1
ATOM 902 O O . VAL B 1 28 ? -3.934 -21.656 6.957 1 95.44 28 VAL B O 1
ATOM 905 N N . LYS B 1 29 ? -5.102 -20.094 6 1 95.62 29 LYS B N 1
ATOM 906 C CA . LYS B 1 29 ? -5.793 -21 5.09 1 95.62 29 LYS B CA 1
ATOM 907 C C . LYS B 1 29 ? -4.988 -21.203 3.809 1 95.62 29 LYS B C 1
ATOM 909 O O . LYS B 1 29 ? -5.395 -21.969 2.932 1 95.62 29 LYS B O 1
ATOM 914 N N . ALA B 1 30 ? -3.898 -20.516 3.682 1 92.94 30 ALA B N 1
ATOM 915 C CA . ALA B 1 30 ? -3.055 -20.578 2.49 1 92.94 30 ALA B CA 1
ATOM 916 C C . ALA B 1 30 ? -3.871 -20.328 1.227 1 92.94 30 ALA B C 1
ATOM 918 O O . ALA B 1 30 ? -3.758 -21.062 0.249 1 92.94 30 ALA B O 1
ATOM 919 N N . SER B 1 31 ? -4.68 -19.422 1.286 1 93.62 31 SER B N 1
ATOM 920 C CA . SER B 1 31 ? -5.574 -19.125 0.17 1 93.62 31 SER B CA 1
ATOM 921 C C . SER B 1 31 ? -5.086 -17.922 -0.633 1 93.62 31 SER B C 1
ATOM 923 O O . SER B 1 31 ? -5.039 -16.812 -0.117 1 93.62 31 SER B O 1
ATOM 925 N N . LEU B 1 32 ? -4.809 -18.203 -1.891 1 92.56 32 LEU B N 1
ATOM 926 C CA . LEU B 1 32 ? -4.312 -17.156 -2.791 1 92.56 32 LEU B CA 1
ATOM 927 C C . LEU B 1 32 ? -5.391 -16.109 -3.062 1 92.56 32 LEU B C 1
ATOM 929 O O . LEU B 1 32 ? -5.098 -14.922 -3.127 1 92.56 32 LEU B O 1
ATOM 933 N N . ILE B 1 33 ? -6.578 -16.594 -3.174 1 94.62 33 ILE B N 1
ATOM 934 C CA . ILE B 1 33 ? -7.691 -15.703 -3.479 1 94.62 33 ILE B CA 1
ATOM 935 C C . ILE B 1 33 ? -7.879 -14.703 -2.338 1 94.62 33 ILE B C 1
ATOM 937 O O . ILE B 1 33 ? -8.156 -13.523 -2.574 1 94.62 33 ILE B O 1
ATOM 941 N N . MET B 1 34 ? -7.684 -15.18 -1.178 1 96.25 34 MET B N 1
ATOM 942 C CA . MET B 1 34 ? -7.863 -14.305 -0.021 1 96.25 34 MET B CA 1
ATOM 943 C C . MET B 1 34 ? -6.719 -13.305 0.084 1 96.25 34 MET B C 1
ATOM 945 O O . MET B 1 34 ? -6.914 -12.18 0.544 1 96.25 34 MET B O 1
ATOM 949 N N . ILE B 1 35 ? -5.531 -13.703 -0.308 1 96.5 35 ILE B N 1
ATOM 950 C CA . ILE B 1 35 ? -4.414 -12.766 -0.342 1 96.5 35 ILE B CA 1
ATOM 951 C C . ILE B 1 35 ? -4.711 -11.648 -1.332 1 96.5 35 ILE B C 1
ATOM 953 O O . ILE B 1 35 ? -4.539 -10.469 -1.013 1 96.5 35 ILE B O 1
ATOM 957 N N . ILE B 1 36 ? -5.207 -11.984 -2.482 1 96.38 36 ILE B N 1
ATOM 958 C CA . ILE B 1 36 ? -5.555 -11.023 -3.52 1 96.38 36 ILE B CA 1
ATOM 959 C C . ILE B 1 36 ? -6.648 -10.086 -3.01 1 96.38 36 ILE B C 1
ATOM 961 O O . ILE B 1 36 ? -6.543 -8.867 -3.146 1 96.38 36 ILE B O 1
ATOM 965 N N . ALA B 1 37 ? -7.629 -10.688 -2.396 1 97.25 37 ALA B N 1
ATOM 966 C CA . ALA B 1 37 ? -8.719 -9.891 -1.843 1 97.25 37 ALA B CA 1
ATOM 967 C C . ALA B 1 37 ? -8.211 -8.914 -0.787 1 97.25 37 ALA B C 1
ATOM 969 O O . ALA B 1 37 ? -8.656 -7.766 -0.727 1 97.25 37 ALA B O 1
ATOM 970 N N . ALA B 1 38 ? -7.27 -9.367 0.049 1 98.06 38 ALA B N 1
ATOM 971 C CA . ALA B 1 38 ? -6.691 -8.516 1.086 1 98.06 38 ALA B CA 1
ATOM 972 C C . ALA B 1 38 ? -5.996 -7.301 0.475 1 98.06 38 ALA B C 1
ATOM 974 O O . ALA B 1 38 ? -6.105 -6.188 0.992 1 98.06 38 ALA B O 1
ATOM 975 N N . PHE B 1 39 ? -5.32 -7.496 -0.578 1 98.19 39 PHE B N 1
ATOM 976 C CA . PHE B 1 39 ? -4.641 -6.387 -1.243 1 98.19 39 PHE B CA 1
ATOM 977 C C . PHE B 1 39 ? -5.648 -5.418 -1.849 1 98.19 39 PHE B C 1
ATOM 979 O O . PHE B 1 39 ? -5.41 -4.211 -1.894 1 98.19 39 PHE B O 1
ATOM 986 N N . TYR B 1 40 ? -6.789 -5.902 -2.346 1 98.12 40 TYR B N 1
ATOM 987 C CA . TYR B 1 40 ? -7.816 -5 -2.85 1 98.12 40 TYR B CA 1
ATOM 988 C C . TYR B 1 40 ? -8.391 -4.141 -1.728 1 98.12 40 TYR B C 1
ATOM 990 O O . TYR B 1 40 ? -8.617 -2.943 -1.908 1 98.12 40 TYR B O 1
ATOM 998 N N . PHE B 1 41 ? -8.578 -4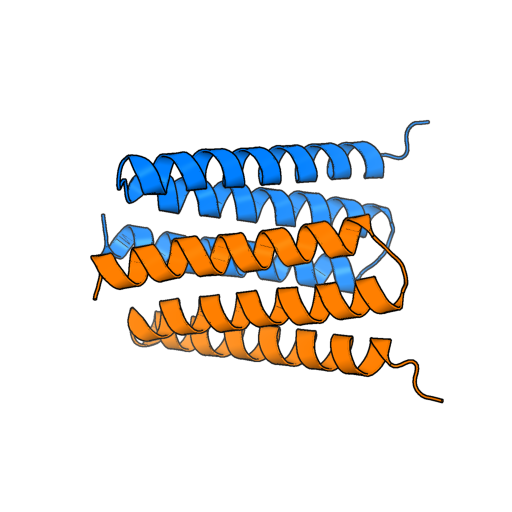.734 -0.641 1 98.19 41 PHE B N 1
ATOM 999 C CA . PHE B 1 41 ? -9.055 -3.963 0.503 1 98.19 41 PHE B CA 1
ATOM 1000 C C . PHE B 1 41 ? -8.016 -2.92 0.914 1 98.19 41 PHE B C 1
ATOM 1002 O O . PHE B 1 41 ? -8.375 -1.807 1.305 1 98.19 41 PHE B O 1
ATOM 1009 N N . LEU B 1 42 ? -6.77 -3.316 0.888 1 97.62 42 LEU B N 1
ATOM 1010 C CA . LEU B 1 42 ? -5.715 -2.354 1.188 1 97.62 42 LEU B CA 1
ATOM 1011 C C . LEU B 1 42 ? -5.742 -1.191 0.2 1 97.62 42 LEU B C 1
ATOM 1013 O O . LEU B 1 42 ? -5.598 -0.032 0.595 1 97.62 42 LEU B O 1
ATOM 1017 N N . ALA B 1 43 ? -5.945 -1.478 -1.066 1 97.88 43 ALA B N 1
ATOM 1018 C CA . ALA B 1 43 ? -6.027 -0.434 -2.084 1 97.88 43 ALA B CA 1
ATOM 1019 C C . ALA B 1 43 ? -7.191 0.51 -1.81 1 97.88 43 ALA B C 1
ATOM 1021 O O . ALA B 1 43 ? -7.055 1.729 -1.934 1 97.88 43 ALA B O 1
ATOM 1022 N N . PHE B 1 44 ? -8.297 -0.051 -1.394 1 97.75 44 PHE B N 1
ATOM 1023 C CA . PHE B 1 44 ? -9.453 0.778 -1.053 1 97.75 44 PHE B CA 1
ATOM 1024 C C . PHE B 1 44 ? -9.141 1.671 0.143 1 97.75 44 PHE B C 1
ATOM 1026 O O . PHE B 1 44 ? -9.602 2.811 0.21 1 97.75 44 PHE B O 1
ATOM 1033 N N . SER B 1 45 ? -8.438 1.138 1.09 1 97.56 45 SER B N 1
ATOM 1034 C CA . SER B 1 45 ? -8.016 1.957 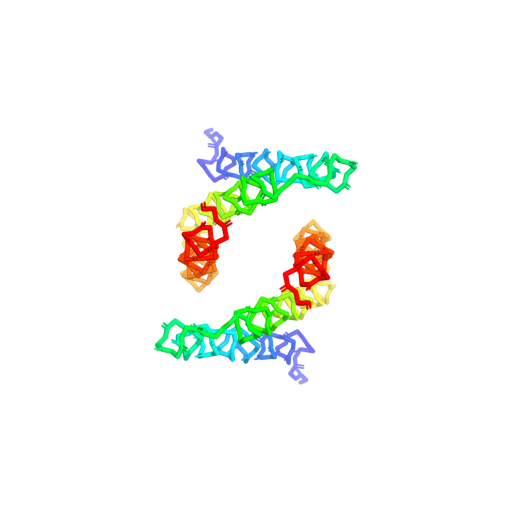2.221 1 97.56 45 SER B CA 1
ATOM 1035 C C . SER B 1 45 ? -7.23 3.18 1.754 1 97.56 45 SER B C 1
ATOM 1037 O O . SER B 1 45 ? -7.426 4.281 2.27 1 97.56 45 SER B O 1
ATOM 1039 N N . PHE B 1 46 ? -6.371 3.029 0.743 1 97.31 46 PHE B N 1
ATOM 1040 C CA . PHE B 1 46 ? -5.586 4.137 0.206 1 97.31 46 PHE B CA 1
ATOM 1041 C C . PHE B 1 46 ? -6.48 5.125 -0.533 1 97.31 46 PHE B C 1
ATOM 1043 O O . PHE B 1 46 ? -6.25 6.332 -0.486 1 97.31 46 PHE B O 1
ATOM 1050 N N . ILE B 1 47 ? -7.492 4.66 -1.239 1 97.44 47 ILE B N 1
ATOM 1051 C CA . ILE B 1 47 ? -8.414 5.547 -1.935 1 97.44 47 ILE B CA 1
ATOM 1052 C C . ILE B 1 47 ? -9.125 6.445 -0.925 1 97.44 47 ILE B C 1
ATOM 1054 O O . ILE B 1 47 ? -9.195 7.664 -1.104 1 97.44 47 ILE B O 1
ATOM 1058 N N . PHE B 1 48 ? -9.57 5.859 0.139 1 97.06 48 PHE B N 1
ATOM 1059 C CA . PHE B 1 48 ? -10.273 6.637 1.15 1 97.06 48 PHE B CA 1
ATOM 1060 C C . PHE B 1 48 ? -9.328 7.59 1.863 1 97.06 48 PHE B C 1
ATOM 1062 O O . PHE B 1 48 ? -9.719 8.703 2.229 1 97.06 48 PHE B O 1
ATOM 1069 N N . GLU B 1 49 ? -8.109 7.129 2.152 1 95.94 49 GLU B N 1
ATOM 1070 C CA . GLU B 1 49 ? -7.121 8.039 2.727 1 95.94 49 GLU B CA 1
ATOM 1071 C C . GLU B 1 49 ? -6.828 9.203 1.785 1 95.94 49 GLU B C 1
ATOM 1073 O O . GLU B 1 49 ? -6.695 10.352 2.227 1 95.94 49 GLU B O 1
ATOM 1078 N N . GLY B 1 50 ? -6.691 8.859 0.495 1 95.56 50 GLY B N 1
ATOM 1079 C CA . GLY B 1 50 ? -6.52 9.914 -0.489 1 95.56 50 GLY B CA 1
ATOM 1080 C C . GLY B 1 50 ? -7.668 10.906 -0.504 1 95.56 50 GLY B C 1
ATOM 1081 O O . GLY B 1 50 ? -7.445 12.125 -0.52 1 95.56 50 GLY B O 1
ATOM 1082 N N . LEU B 1 51 ? -8.883 10.43 -0.494 1 96.12 51 LEU B N 1
ATOM 1083 C CA . LEU B 1 51 ? -10.055 11.305 -0.492 1 96.12 51 LEU B CA 1
ATOM 1084 C C . LEU B 1 51 ? -10.07 12.18 0.756 1 96.12 51 LEU B C 1
ATOM 1086 O O . LEU B 1 51 ? -10.477 13.344 0.696 1 96.12 51 LEU B O 1
ATOM 1090 N N . ALA B 1 52 ? -9.641 11.602 1.863 1 94.81 52 ALA B N 1
ATOM 1091 C CA . ALA B 1 52 ? -9.523 12.391 3.084 1 94.81 52 ALA B CA 1
ATOM 1092 C C . ALA B 1 52 ? -8.523 13.531 2.908 1 94.81 52 ALA B C 1
ATOM 1094 O O . ALA B 1 52 ? -8.797 14.672 3.293 1 94.81 52 ALA B O 1
ATOM 1095 N N . GLU B 1 53 ? -7.465 13.211 2.291 1 94.38 53 GLU B N 1
ATOM 1096 C CA . GLU B 1 53 ? -6.453 14.234 2.051 1 94.38 53 GLU B CA 1
ATOM 1097 C C . GLU B 1 53 ? -6.934 15.258 1.033 1 94.38 53 GLU B C 1
ATOM 1099 O O . GLU B 1 53 ? -6.59 16.438 1.124 1 94.38 53 GLU B O 1
ATOM 1104 N N . HIS B 1 54 ? -7.676 14.75 0.051 1 94.44 54 HIS B N 1
ATOM 1105 C CA . HIS B 1 54 ? -8.25 15.664 -0.925 1 94.44 54 HIS B CA 1
ATOM 1106 C C . HIS B 1 54 ? -9.164 16.688 -0.253 1 94.44 54 HIS B C 1
ATOM 1108 O O . HIS B 1 54 ? -9.117 17.875 -0.576 1 94.44 54 HIS B O 1
ATOM 1114 N N . LYS B 1 55 ? -9.938 16.25 0.664 1 94 55 LYS B N 1
ATOM 1115 C CA . LYS B 1 55 ? -10.844 17.125 1.394 1 94 55 LYS B CA 1
ATOM 1116 C C . LYS B 1 55 ? -10.078 18.125 2.262 1 94 55 LYS B C 1
ATOM 1118 O O . LYS B 1 55 ? -10.539 19.234 2.492 1 94 55 LYS B O 1
ATOM 1123 N N . LYS B 1 56 ? -8.875 17.719 2.74 1 92.5 56 LYS B N 1
ATOM 1124 C CA . LYS B 1 56 ? -8.016 18.609 3.521 1 92.5 56 LYS B CA 1
ATOM 1125 C C . LYS B 1 56 ? -7.227 19.547 2.613 1 92.5 56 LYS B C 1
ATOM 1127 O O . LYS B 1 56 ? -6.461 20.391 3.094 1 92.5 56 LYS B O 1
ATOM 1132 N N . GLN B 1 57 ? -7.332 19.328 1.29 1 93.38 57 GLN B N 1
ATOM 1133 C CA . GLN B 1 57 ? -6.672 20.141 0.278 1 93.38 57 GLN B CA 1
ATOM 1134 C C . GLN B 1 57 ? -5.164 19.891 0.271 1 93.38 57 GLN B C 1
ATOM 1136 O O . GLN B 1 57 ? -4.383 20.812 -0.006 1 93.38 57 GLN B O 1
ATOM 1141 N N . HIS B 1 58 ? -4.805 18.734 0.72 1 93.12 58 HIS B N 1
ATOM 1142 C CA . HIS B 1 58 ? -3.42 18.312 0.585 1 93.12 58 HIS B CA 1
ATOM 1143 C C . HIS B 1 58 ? -3.203 17.547 -0.717 1 93.12 58 HIS B C 1
ATOM 1145 O O . HIS B 1 58 ? -3.465 16.344 -0.787 1 93.12 58 HIS B O 1
ATOM 1151 N N . THR B 1 59 ? -2.631 18.188 -1.633 1 92.75 59 THR B N 1
ATOM 1152 C CA . THR B 1 59 ? -2.568 17.672 -2.992 1 92.75 59 THR B CA 1
ATOM 1153 C C . THR B 1 59 ? -1.535 16.547 -3.094 1 92.75 59 THR B C 1
ATOM 1155 O O . THR B 1 59 ? -1.79 15.516 -3.715 1 92.75 59 THR B O 1
ATOM 1158 N N . LEU B 1 60 ? -0.413 16.781 -2.43 1 90.94 60 LEU B N 1
ATOM 1159 C CA . LEU B 1 60 ? 0.675 15.82 -2.588 1 90.94 60 LEU B CA 1
ATOM 1160 C C . LEU B 1 60 ? 0.34 14.5 -1.902 1 90.94 60 LEU B C 1
ATOM 1162 O O . LEU B 1 60 ? 0.433 13.438 -2.518 1 90.94 60 LEU B O 1
ATOM 1166 N N . PRO B 1 61 ? -0.062 14.516 -0.661 1 92.31 61 PRO B N 1
ATOM 1167 C CA . PRO B 1 61 ? -0.472 13.258 -0.032 1 92.31 61 PRO B CA 1
ATOM 1168 C C . PRO B 1 61 ? -1.625 12.586 -0.767 1 92.31 61 PRO B C 1
ATOM 1170 O O . PRO B 1 61 ? -1.657 11.352 -0.872 1 92.31 61 PRO B O 1
ATOM 1173 N N . PHE B 1 62 ? -2.537 13.414 -1.334 1 94.88 62 PHE B N 1
ATOM 1174 C CA . PHE B 1 62 ? -3.643 12.875 -2.117 1 94.88 62 PHE B CA 1
ATOM 1175 C C . PHE B 1 62 ? -3.123 12.125 -3.338 1 94.88 62 PHE B C 1
ATOM 1177 O O . PHE B 1 62 ? -3.488 10.969 -3.562 1 94.88 62 PHE B O 1
ATOM 1184 N N . ALA B 1 63 ? -2.342 12.734 -4.035 1 94.94 63 ALA B N 1
ATOM 1185 C CA . ALA B 1 63 ? -1.803 12.141 -5.254 1 94.94 63 ALA B CA 1
ATOM 1186 C C . ALA B 1 63 ? -1.014 10.875 -4.949 1 94.94 63 ALA B C 1
ATOM 1188 O O . ALA B 1 63 ? -1.095 9.891 -5.688 1 94.94 63 ALA B O 1
ATOM 1189 N N . GLN B 1 64 ? -0.303 10.859 -3.852 1 95.12 64 GLN B N 1
ATOM 1190 C CA . GLN B 1 64 ? 0.527 9.719 -3.479 1 95.12 64 GLN B CA 1
ATOM 1191 C C . GLN B 1 64 ? -0.33 8.508 -3.113 1 95.12 64 GLN B C 1
ATOM 1193 O O . GLN B 1 64 ? -0.052 7.387 -3.549 1 95.12 64 GLN B O 1
ATOM 1198 N N . GLN B 1 65 ? -1.361 8.828 -2.398 1 95.5 65 GLN B 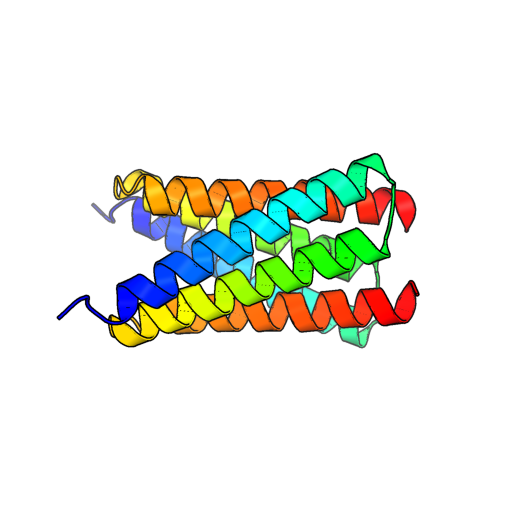N 1
ATOM 1199 C CA . GLN B 1 65 ? -2.232 7.742 -1.966 1 95.5 65 GLN B CA 1
ATOM 1200 C C . GLN B 1 65 ? -3 7.148 -3.145 1 95.5 65 GLN B C 1
ATOM 1202 O O . GLN B 1 65 ? -3.166 5.93 -3.236 1 95.5 65 GLN B O 1
ATOM 1207 N N . ILE B 1 66 ? -3.432 7.953 -4.07 1 97.06 66 ILE B N 1
ATOM 1208 C CA . ILE B 1 66 ? -4.148 7.492 -5.254 1 97.06 66 ILE B CA 1
ATOM 1209 C C . ILE B 1 66 ? -3.207 6.691 -6.148 1 97.06 66 ILE B C 1
ATOM 1211 O O . ILE B 1 66 ? -3.588 5.645 -6.684 1 97.06 66 ILE B O 1
ATOM 1215 N N . ALA B 1 67 ? -2.025 7.172 -6.27 1 96.44 67 ALA B N 1
ATOM 1216 C CA . ALA B 1 67 ? -1.029 6.449 -7.062 1 96.44 67 ALA B CA 1
ATOM 1217 C C . ALA B 1 67 ? -0.746 5.074 -6.465 1 96.44 67 ALA B C 1
ATOM 1219 O O . ALA B 1 67 ? -0.649 4.082 -7.191 1 96.44 67 ALA B O 1
ATOM 1220 N N . ARG B 1 68 ? -0.642 4.984 -5.16 1 96.56 68 ARG B N 1
ATOM 1221 C CA . ARG B 1 68 ? -0.405 3.725 -4.465 1 96.56 68 ARG B CA 1
ATOM 1222 C C . ARG B 1 68 ? -1.568 2.76 -4.668 1 96.56 68 ARG B C 1
ATOM 1224 O O . ARG B 1 68 ? -1.359 1.567 -4.906 1 96.56 68 ARG B O 1
ATOM 1231 N N . ALA B 1 69 ? -2.748 3.354 -4.578 1 97.69 69 ALA B N 1
ATOM 1232 C CA . ALA B 1 69 ? -3.939 2.535 -4.789 1 97.69 69 ALA B CA 1
ATOM 1233 C C . ALA B 1 69 ? -3.951 1.932 -6.191 1 97.69 69 ALA B C 1
ATOM 1235 O O . ALA B 1 69 ? -4.117 0.721 -6.352 1 97.69 69 ALA B O 1
ATOM 1236 N N . PHE B 1 70 ? -3.723 2.693 -7.211 1 97.56 70 PHE B N 1
ATOM 1237 C CA . PHE B 1 70 ? -3.725 2.225 -8.594 1 97.56 70 PHE B CA 1
ATOM 1238 C C . PHE B 1 70 ? -2.602 1.222 -8.828 1 97.56 70 PHE B C 1
ATOM 1240 O O . PHE B 1 70 ? -2.791 0.218 -9.516 1 97.56 70 PHE B O 1
ATOM 1247 N N . PHE B 1 71 ? -1.464 1.527 -8.258 1 97.38 71 PHE B N 1
ATOM 1248 C CA . PHE B 1 71 ? -0.32 0.628 -8.352 1 97.38 71 PHE B CA 1
ATOM 1249 C C . PHE B 1 71 ? -0.68 -0.76 -7.836 1 97.38 71 PHE B C 1
ATOM 1251 O O . PHE B 1 71 ? -0.493 -1.756 -8.539 1 97.38 71 PHE B O 1
ATOM 1258 N N . ILE B 1 72 ? -1.215 -0.826 -6.652 1 98 72 ILE B N 1
ATOM 1259 C CA . ILE B 1 72 ? -1.55 -2.098 -6.02 1 98 72 ILE B CA 1
ATOM 1260 C C . ILE B 1 72 ? -2.633 -2.807 -6.828 1 98 72 ILE B C 1
ATOM 1262 O O . ILE B 1 72 ? -2.52 -4 -7.117 1 98 72 ILE B O 1
ATOM 1266 N N . ILE B 1 73 ? -3.654 -2.08 -7.301 1 98.06 73 ILE B N 1
ATOM 1267 C CA . ILE B 1 73 ? -4.773 -2.674 -8.023 1 98.06 73 ILE B CA 1
ATOM 1268 C C . ILE B 1 73 ? -4.273 -3.293 -9.328 1 98.06 73 ILE B C 1
ATOM 1270 O O . ILE B 1 73 ? -4.609 -4.434 -9.648 1 98.06 73 ILE B O 1
ATOM 1274 N N . ILE B 1 74 ? -3.455 -2.588 -10.008 1 97.88 74 ILE B N 1
ATOM 1275 C CA . ILE B 1 74 ? -3 -3.041 -11.312 1 97.88 74 ILE B CA 1
ATOM 1276 C C . ILE B 1 74 ? -2.094 -4.262 -11.148 1 97.88 74 ILE B C 1
ATOM 1278 O O . ILE B 1 74 ? -2.287 -5.277 -11.82 1 97.88 74 ILE B O 1
ATOM 1282 N N . LEU B 1 75 ? -1.142 -4.207 -10.242 1 97.25 75 LEU B N 1
ATOM 1283 C CA . LEU B 1 75 ? -0.174 -5.289 -10.094 1 97.25 75 LEU B CA 1
ATOM 1284 C C . LEU B 1 75 ? -0.833 -6.531 -9.508 1 97.25 75 LEU B C 1
ATOM 1286 O O . LEU B 1 75 ? -0.564 -7.652 -9.945 1 97.25 75 LEU B O 1
ATOM 1290 N N . ILE B 1 76 ? -1.686 -6.305 -8.586 1 96.62 76 ILE B N 1
ATOM 1291 C CA . ILE B 1 76 ? -2.352 -7.445 -7.965 1 96.62 76 ILE B CA 1
ATOM 1292 C C . ILE B 1 76 ? -3.332 -8.07 -8.953 1 96.62 76 ILE B C 1
ATOM 1294 O O . ILE B 1 76 ? -3.498 -9.289 -8.984 1 96.62 76 ILE B O 1
ATOM 1298 N N . SER B 1 77 ? -4.078 -7.258 -9.742 1 96.25 77 SER B N 1
ATOM 1299 C CA . SER B 1 77 ? -4.961 -7.801 -10.773 1 96.25 77 SER B CA 1
ATOM 1300 C C . SER B 1 77 ? -4.18 -8.625 -11.789 1 96.25 77 SER B C 1
ATOM 1302 O O . SER B 1 77 ? -4.621 -9.703 -12.188 1 96.25 77 SER B O 1
ATOM 1304 N N . TYR B 1 78 ? -3.09 -8.117 -12.18 1 95.5 78 TYR B N 1
ATOM 1305 C CA . TYR B 1 78 ? -2.232 -8.859 -13.094 1 95.5 78 TYR B CA 1
ATOM 1306 C C . TYR B 1 78 ? -1.796 -10.188 -12.484 1 95.5 78 TYR B C 1
ATOM 1308 O O . TYR B 1 78 ? -1.876 -11.234 -13.133 1 95.5 78 TYR B O 1
ATOM 1316 N N . LEU B 1 79 ? -1.342 -10.133 -11.25 1 91.88 79 LEU B N 1
ATOM 1317 C CA . LEU B 1 79 ? -0.928 -11.336 -10.531 1 91.88 79 LEU B CA 1
ATOM 1318 C C . LEU B 1 79 ? -2.082 -12.32 -10.422 1 91.88 79 LEU B C 1
ATOM 1320 O O . LEU B 1 79 ? -1.896 -13.523 -10.609 1 91.88 79 LEU B O 1
ATOM 1324 N N . ALA B 1 80 ? -3.217 -11.773 -10.172 1 91.75 80 ALA B N 1
ATOM 1325 C CA . ALA B 1 80 ? -4.41 -12.609 -10.062 1 91.75 80 ALA B CA 1
ATOM 1326 C C . ALA B 1 80 ? -4.715 -13.32 -11.375 1 91.75 80 ALA B C 1
ATOM 1328 O O . ALA B 1 80 ? -5.074 -14.5 -11.383 1 91.75 80 ALA B O 1
ATOM 1329 N N . ILE B 1 81 ? -4.539 -12.625 -12.461 1 91.88 81 ILE B N 1
ATOM 1330 C CA . ILE B 1 81 ? -4.812 -13.172 -13.789 1 91.88 81 ILE B CA 1
ATOM 1331 C C . ILE B 1 81 ? -3.818 -14.289 -14.094 1 91.88 81 ILE B C 1
ATOM 1333 O O . ILE B 1 81 ? -4.195 -15.328 -14.641 1 91.88 81 ILE B O 1
ATOM 1337 N N . ILE B 1 82 ? -2.594 -14.164 -13.68 1 85.88 82 ILE B N 1
ATOM 1338 C CA . ILE B 1 82 ? -1.556 -15.148 -13.953 1 85.88 82 ILE B CA 1
ATOM 1339 C C . ILE B 1 82 ? -1.723 -16.344 -13.031 1 85.88 82 ILE B C 1
ATOM 1341 O O . ILE B 1 82 ? -1.481 -17.484 -13.43 1 85.88 82 ILE B O 1
ATOM 1345 N N . LEU B 1 83 ? -2.131 -16.109 -11.82 1 81.5 83 LEU B N 1
ATOM 1346 C CA . LEU B 1 83 ? -2.127 -17.141 -10.789 1 81.5 83 LEU B CA 1
ATOM 1347 C C . LEU B 1 83 ? -3.445 -17.906 -10.781 1 81.5 83 LEU B C 1
ATOM 1349 O O . LEU B 1 83 ? -3.496 -19.062 -10.344 1 81.5 83 LEU B O 1
ATOM 1353 N N . ILE B 1 84 ? -4.516 -17.203 -11.055 1 73.38 84 ILE B N 1
ATOM 1354 C CA . ILE B 1 84 ? -5.801 -17.891 -11.047 1 73.38 84 ILE B CA 1
ATOM 1355 C C . ILE B 1 84 ? -6.199 -18.266 -12.469 1 73.38 84 ILE B C 1
ATOM 1357 O O . ILE B 1 84 ? -6.691 -19.375 -12.711 1 73.38 84 ILE B O 1
#

Solvent-accessible surface area (backbone atoms only — not comparable to full-atom values): 8084 Å² total; per-residue (Å²): 129,83,57,72,39,52,58,27,46,50,49,14,52,49,26,38,50,50,14,51,50,36,35,53,51,14,63,75,67,66,33,66,69,37,42,53,51,15,50,50,29,38,23,50,14,27,43,26,44,13,52,21,28,46,70,70,66,34,62,65,66,15,52,51,26,42,50,50,18,50,50,48,49,53,53,48,50,52,48,46,63,74,73,102,128,84,59,72,39,53,59,27,45,50,49,16,50,49,27,39,50,49,14,52,52,35,36,52,51,14,64,74,67,67,33,68,68,38,41,54,51,15,51,50,29,39,24,51,13,27,42,26,43,14,52,22,28,48,71,70,68,35,61,66,65,15,52,52,25,42,52,51,18,52,50,48,50,53,54,49,51,52,50,46,64,74,72,104

pLDDT: mean 93.52, std 8.27, range [45.16, 98.25]

Radius of gyration: 15.73 Å; Cα contacts (8 Å, |Δi|>4): 206; chains: 2; bounding box: 40×44×36 Å

Organism: NCBI:txid482461

Foldseek 3Di:
DPQPLVVLLVLLVVLLVVLVVLCVVCVVVVPPVSPLVSLLSNLSSLQSNLVSCVSVVNPVSNVVSNVVSVVSNVVSVVVVVVPD/DPQPLVVLLVLLVVLLVVLVVLCVVCVVVVPPVSPLVSLLSNLSSLQSNLVSCVSVVNDVSNVVSNVVSVVSNVVSVVVVVVPD

Secondary structure (DSSP, 8-state):
---HHHHHHHHHHHHHHHHHHHHHHHHHHT-HHHHHHHHHHHHHHHHHHHHHHHHTT-HHHHHHHHHHHHHHHHHHHHHHHHH-/---HHHHHHHHHHHHHHHHHHHHHHHHHHT-HHHHHHHHHHHHHHHHHHHHHHHHTT-HHHHHHHHHHHHHHHHHHHHHHHHH-

Sequence (168 aa):
MKHPYKKFFQLQLLMMGLALLLGVIALVKASLIMIIAAFYFLAFSFIFEGLAEHKKQHTLPFAQQIARAFFIIILISYLAIILIMKHPYKKFFQLQLLMMGLALLLGVIALVKASLIMIIAAFYFLAFSFIFEGLAEHKKQHTLPFAQQIARAFFIIILISYLAIILI

Nearest PDB structures (foldseek):
  8e0n-assembly1_A  TM=6.510E-01  e=7.301E+00  synthetic construct
  1orj-assembly2_B  TM=5.588E-01  e=8.159E+00  Aquifex aeolicus VF5
  8e0n-assembly1_A  TM=6.506E-01  e=6.525E+00  synthetic construct
  1orj-assembly2_B  TM=5.589E-01  e=8.149E+00  Aquifex aeolicus VF5